Protein AF-A0A6H2ENH1-F1 (afdb_monomer_lite)

Structure (mmCIF, N/CA/C/O backbone):
data_AF-A0A6H2ENH1-F1
#
_entry.id   AF-A0A6H2ENH1-F1
#
loop_
_atom_site.group_PDB
_atom_site.id
_atom_site.type_symbol
_atom_site.label_atom_id
_atom_site.label_alt_id
_atom_site.label_comp_id
_atom_site.label_asym_id
_atom_site.label_entity_id
_atom_site.label_seq_id
_atom_site.pdbx_PDB_ins_code
_atom_site.Cartn_x
_atom_site.Cartn_y
_atom_site.Cartn_z
_atom_site.occupancy
_atom_site.B_iso_or_equiv
_atom_site.auth_seq_id
_atom_site.auth_comp_id
_atom_site.auth_asym_id
_atom_site.auth_atom_id
_atom_site.pdbx_PDB_model_num
ATO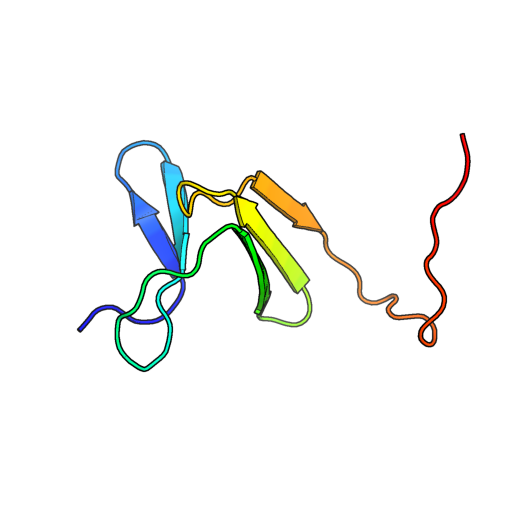M 1 N N . MET A 1 1 ? 7.149 -15.155 -5.744 1.00 71.25 1 MET A N 1
ATOM 2 C CA . MET A 1 1 ? 6.282 -13.963 -5.825 1.00 71.25 1 MET A CA 1
ATOM 3 C C . MET A 1 1 ? 6.367 -13.263 -4.482 1.00 71.25 1 MET A C 1
ATOM 5 O O . MET A 1 1 ? 6.236 -13.952 -3.478 1.00 71.25 1 MET A O 1
ATOM 9 N N . VAL A 1 2 ? 6.698 -11.971 -4.452 1.00 75.81 2 VAL A N 1
ATOM 10 C CA . VAL A 1 2 ? 6.743 -11.194 -3.202 1.00 75.81 2 VAL A CA 1
ATOM 11 C C . VAL A 1 2 ? 5.348 -10.637 -2.962 1.00 75.81 2 VAL A C 1
ATOM 13 O O . VAL A 1 2 ? 4.742 -10.096 -3.881 1.00 75.81 2 VAL A O 1
ATOM 16 N N . THR A 1 3 ? 4.837 -10.813 -1.752 1.00 90.25 3 THR A N 1
ATOM 17 C CA . THR A 1 3 ? 3.529 -10.316 -1.319 1.00 90.25 3 THR A CA 1
ATOM 18 C C . THR A 1 3 ? 3.680 -9.744 0.083 1.00 90.25 3 THR A C 1
ATOM 20 O O . THR A 1 3 ? 4.407 -10.316 0.897 1.00 90.25 3 THR A O 1
ATOM 23 N N . GLY A 1 4 ? 2.977 -8.659 0.383 1.00 90.88 4 GLY A N 1
ATOM 24 C CA . GLY A 1 4 ? 3.069 -7.953 1.656 1.00 90.88 4 GLY A CA 1
ATOM 25 C C . GLY A 1 4 ? 4.185 -6.908 1.690 1.00 90.88 4 GLY A C 1
ATOM 26 O O . GLY A 1 4 ? 4.621 -6.407 0.652 1.00 90.88 4 GLY A O 1
ATOM 27 N N . TRP A 1 5 ? 4.605 -6.557 2.905 1.00 91.38 5 TRP A N 1
ATOM 28 C CA . TRP A 1 5 ? 5.614 -5.531 3.159 1.00 91.38 5 TRP A CA 1
ATOM 29 C C . TRP A 1 5 ? 7.015 -5.994 2.756 1.00 91.38 5 TRP A C 1
ATOM 31 O O . TRP A 1 5 ? 7.481 -7.046 3.191 1.00 91.38 5 TRP A O 1
ATOM 41 N N . LEU A 1 6 ? 7.699 -5.173 1.966 1.00 91.56 6 LEU A N 1
ATOM 42 C CA . LEU A 1 6 ? 9.088 -5.348 1.569 1.00 91.56 6 LEU A CA 1
ATOM 43 C C . LEU A 1 6 ? 9.878 -4.109 1.980 1.00 91.56 6 LEU A C 1
ATOM 45 O O . LEU A 1 6 ? 9.524 -3.000 1.597 1.00 91.56 6 LEU A O 1
ATOM 49 N N . GLN A 1 7 ? 10.966 -4.304 2.715 1.00 92.25 7 GLN A N 1
ATOM 50 C CA . GLN A 1 7 ? 11.908 -3.237 3.026 1.00 92.25 7 GLN A CA 1
ATOM 51 C C . GLN A 1 7 ? 13.131 -3.361 2.116 1.00 92.25 7 GLN A C 1
ATOM 53 O O . GLN A 1 7 ? 13.683 -4.454 1.966 1.00 92.25 7 GLN A O 1
ATOM 58 N N . ASN A 1 8 ? 13.556 -2.260 1.498 1.00 89.44 8 ASN A N 1
ATOM 59 C CA . ASN A 1 8 ? 14.783 -2.240 0.707 1.00 89.44 8 ASN A CA 1
ATOM 60 C C . ASN A 1 8 ? 16.025 -1.958 1.578 1.00 89.44 8 ASN A C 1
ATOM 62 O O . ASN A 1 8 ? 15.935 -1.686 2.774 1.00 89.44 8 ASN A O 1
ATOM 66 N N . GLN A 1 9 ? 17.208 -1.995 0.960 1.00 91.62 9 GLN A N 1
ATOM 67 C CA . GLN A 1 9 ? 18.484 -1.734 1.642 1.00 91.62 9 GLN A CA 1
ATOM 68 C C . GLN A 1 9 ? 18.650 -0.281 2.121 1.00 91.62 9 GLN A C 1
ATOM 70 O O . GLN A 1 9 ? 19.510 -0.016 2.955 1.00 91.62 9 GLN A O 1
ATOM 75 N N . LEU A 1 10 ? 17.839 0.647 1.605 1.00 90.81 10 LEU A N 1
ATOM 76 C CA . LEU A 1 10 ? 17.815 2.057 2.004 1.00 90.81 10 LEU A CA 1
ATOM 77 C C . LEU A 1 10 ? 16.860 2.313 3.182 1.00 90.81 10 LEU A C 1
ATOM 79 O O . LEU A 1 10 ? 16.814 3.424 3.702 1.00 90.81 10 LEU A O 1
ATOM 83 N N . GLY A 1 11 ? 16.117 1.292 3.624 1.00 89.00 11 GLY A N 1
ATOM 84 C CA . GLY A 1 11 ? 15.136 1.390 4.701 1.00 89.00 11 GLY A CA 1
ATOM 85 C C . GLY A 1 11 ? 13.739 1.831 4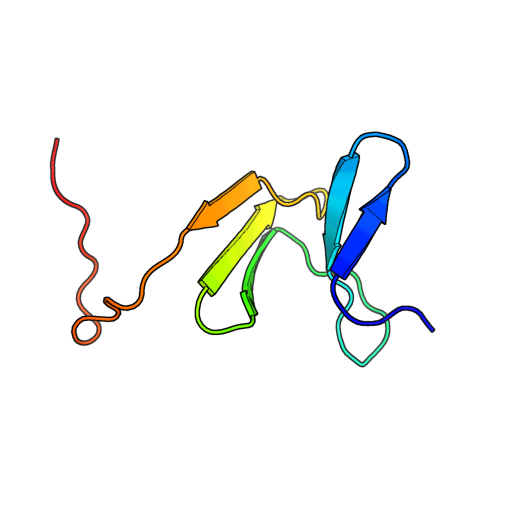.253 1.00 89.00 11 GLY A C 1
ATOM 86 O O . GLY A 1 11 ? 12.875 2.028 5.103 1.00 89.00 11 GLY A O 1
ATOM 87 N N . GLU A 1 12 ? 13.496 1.957 2.950 1.00 90.88 12 GLU A N 1
ATOM 88 C CA . GLU A 1 12 ? 12.193 2.289 2.375 1.00 90.88 12 GLU A CA 1
ATOM 89 C C . GLU A 1 12 ? 11.286 1.055 2.349 1.00 90.88 12 GLU A C 1
ATOM 91 O O . GLU A 1 12 ? 11.729 -0.052 2.025 1.00 90.88 12 GLU A O 1
ATOM 96 N N . TYR A 1 13 ? 10.006 1.255 2.665 1.00 91.38 13 TYR A N 1
ATOM 97 C CA . TYR A 1 13 ? 9.001 0.196 2.676 1.00 91.38 13 TYR A CA 1
ATOM 98 C C . TYR A 1 13 ? 8.112 0.265 1.436 1.00 91.38 13 TYR A C 1
ATOM 100 O O . TYR A 1 13 ? 7.605 1.327 1.087 1.00 91.38 13 TYR A O 1
ATOM 108 N N . PHE A 1 14 ? 7.877 -0.891 0.831 1.00 92.31 14 PHE A N 1
ATOM 109 C CA . PHE A 1 14 ? 6.992 -1.117 -0.306 1.00 92.31 14 PHE A CA 1
ATOM 110 C C . PHE A 1 14 ? 5.970 -2.187 0.064 1.00 92.31 14 PHE A C 1
ATOM 112 O O . PHE A 1 14 ? 6.226 -3.027 0.928 1.00 92.31 14 PHE A O 1
ATOM 119 N N . TYR A 1 15 ? 4.826 -2.198 -0.611 1.00 92.75 15 TYR A N 1
ATOM 120 C CA . TYR A 1 15 ? 3.817 -3.236 -0.422 1.00 92.75 15 TYR A CA 1
ATOM 121 C C . TYR A 1 15 ? 3.466 -3.892 -1.751 1.00 92.75 15 TYR A C 1
ATOM 123 O O . TYR A 1 15 ? 3.230 -3.206 -2.746 1.00 92.75 15 TYR A O 1
ATOM 131 N N . PHE A 1 16 ? 3.392 -5.219 -1.748 1.00 92.38 16 PHE A N 1
ATOM 132 C CA . PHE A 1 16 ? 2.969 -6.007 -2.896 1.00 92.38 16 PHE A CA 1
ATOM 133 C C . PHE A 1 16 ? 1.631 -6.688 -2.610 1.00 92.38 16 PHE A C 1
ATOM 135 O O . PHE A 1 16 ? 1.486 -7.408 -1.621 1.00 92.38 16 PHE A O 1
ATOM 142 N N . ASP A 1 17 ? 0.660 -6.480 -3.495 1.00 89.56 17 ASP A N 1
ATOM 143 C CA . ASP A 1 17 ? -0.639 -7.144 -3.466 1.00 89.56 17 ASP A CA 1
ATOM 144 C C . ASP A 1 17 ? -0.477 -8.668 -3.609 1.00 89.56 17 ASP A C 1
ATOM 146 O O . ASP A 1 17 ? 0.556 -9.170 -4.054 1.00 89.56 17 ASP A O 1
ATOM 150 N N . ALA A 1 18 ? -1.528 -9.431 -3.300 1.00 88.12 18 ALA A N 1
ATOM 151 C CA . ALA A 1 18 ? -1.516 -10.896 -3.409 1.00 88.12 18 ALA A CA 1
ATOM 152 C C . ALA A 1 18 ? -1.182 -11.416 -4.823 1.00 88.12 18 ALA A C 1
ATOM 154 O O . ALA A 1 18 ? -0.738 -12.549 -4.973 1.00 88.12 18 ALA A O 1
ATOM 155 N N . ASN A 1 19 ? -1.360 -10.578 -5.849 1.00 89.62 19 ASN A N 1
ATOM 156 C CA . ASN A 1 19 ? -1.015 -10.880 -7.239 1.00 89.62 19 ASN A CA 1
ATOM 157 C C . ASN A 1 19 ? 0.441 -10.520 -7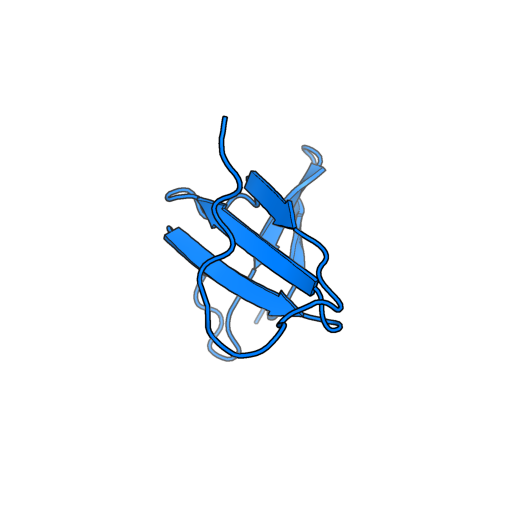.606 1.00 89.62 19 ASN A C 1
ATOM 159 O O . ASN A 1 19 ? 0.834 -10.669 -8.759 1.00 89.62 19 ASN A O 1
ATOM 163 N N . GLY A 1 20 ? 1.236 -10.009 -6.658 1.00 87.31 20 GLY A N 1
ATOM 164 C CA . GLY A 1 20 ? 2.604 -9.535 -6.886 1.00 87.31 20 GLY A CA 1
ATOM 165 C C . GLY A 1 20 ? 2.703 -8.125 -7.482 1.00 87.31 20 GLY A C 1
ATOM 166 O O . GLY A 1 20 ? 3.798 -7.702 -7.843 1.00 87.31 20 GLY A O 1
ATOM 167 N N . SER A 1 21 ? 1.590 -7.394 -7.590 1.00 89.88 21 SER A N 1
ATOM 168 C CA . SER A 1 21 ? 1.580 -5.999 -8.050 1.00 89.88 21 SER A CA 1
ATOM 169 C C . SER A 1 21 ? 2.005 -5.052 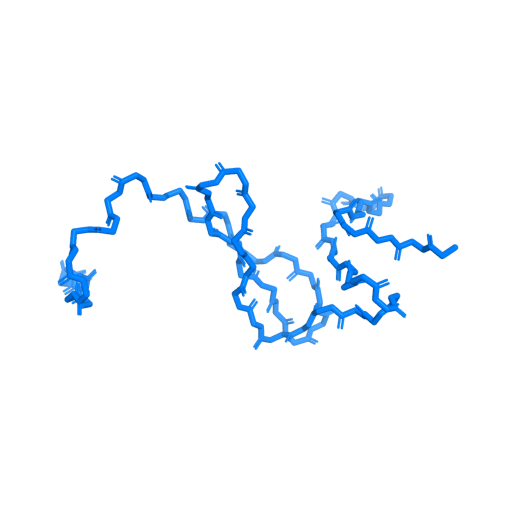-6.933 1.00 89.88 21 SER A C 1
ATOM 171 O O . SER A 1 21 ? 1.525 -5.170 -5.810 1.00 89.88 21 SER A O 1
ATOM 173 N N . MET A 1 22 ? 2.870 -4.086 -7.240 1.00 90.38 22 MET A N 1
ATOM 174 C CA . MET A 1 22 ? 3.256 -3.050 -6.282 1.00 90.38 22 MET A CA 1
ATOM 175 C C . MET A 1 22 ? 2.086 -2.095 -6.038 1.00 90.38 22 MET A C 1
ATOM 177 O O . MET A 1 22 ? 1.484 -1.574 -6.982 1.00 90.38 22 MET A O 1
ATOM 181 N N . ALA A 1 23 ? 1.772 -1.852 -4.773 1.00 89.69 23 ALA A N 1
ATOM 182 C CA . ALA A 1 23 ? 0.815 -0.835 -4.400 1.00 89.69 23 ALA A CA 1
ATOM 183 C C . ALA A 1 23 ? 1.484 0.546 -4.443 1.00 89.69 23 ALA A C 1
ATOM 185 O O . ALA A 1 23 ? 2.536 0.774 -3.854 1.00 89.69 23 ALA A O 1
ATOM 186 N N . THR A 1 24 ? 0.855 1.467 -5.163 1.00 93.44 24 THR A N 1
ATOM 187 C CA . THR A 1 24 ? 1.301 2.852 -5.329 1.00 93.44 24 THR A CA 1
ATOM 188 C C . THR A 1 24 ? 0.114 3.791 -5.183 1.00 93.44 24 THR A C 1
ATOM 190 O O . THR A 1 24 ? -1.029 3.392 -5.447 1.00 93.44 24 THR A O 1
ATOM 193 N N . ASN A 1 25 ? 0.400 5.016 -4.740 1.00 90.62 25 ASN A N 1
ATOM 194 C CA . ASN A 1 25 ? -0.542 6.123 -4.575 1.00 90.62 25 ASN A CA 1
ATOM 195 C C . ASN A 1 25 ? -1.855 5.719 -3.877 1.00 90.62 25 ASN A C 1
ATOM 197 O O . ASN A 1 25 ? -2.953 6.047 -4.332 1.00 90.62 25 ASN A O 1
ATOM 201 N N . ARG A 1 26 ? -1.754 4.913 -2.814 1.00 87.62 26 ARG A N 1
ATOM 202 C CA . ARG A 1 26 ? -2.917 4.342 -2.126 1.00 87.62 26 ARG A CA 1
ATOM 203 C C . ARG A 1 26 ? -2.639 4.045 -0.659 1.00 87.62 26 ARG A C 1
ATOM 205 O O . ARG A 1 26 ? -1.497 3.852 -0.243 1.00 87.62 26 ARG A O 1
ATOM 212 N N . TRP A 1 27 ? -3.721 3.949 0.103 1.00 86.12 27 TRP A N 1
ATOM 213 C CA . TRP A 1 27 ? -3.711 3.535 1.499 1.00 86.12 27 TRP A CA 1
ATOM 214 C C . TRP A 1 27 ? -3.749 2.010 1.627 1.00 86.12 27 TRP A C 1
ATOM 216 O O . TRP A 1 27 ? -4.573 1.348 1.000 1.00 86.12 27 TRP A O 1
ATOM 226 N N . ILE A 1 28 ? -2.884 1.468 2.477 1.00 87.81 28 ILE A N 1
ATOM 227 C CA . ILE A 1 28 ? -2.803 0.054 2.829 1.00 87.81 28 ILE A CA 1
ATOM 228 C C . ILE A 1 28 ? -3.110 -0.097 4.313 1.00 87.81 28 ILE A C 1
ATOM 230 O O . ILE A 1 28 ? -2.441 0.491 5.161 1.00 87.81 28 ILE A O 1
ATOM 234 N N . GLN A 1 29 ? -4.104 -0.919 4.636 1.00 85.50 29 GLN A N 1
ATOM 235 C CA . GLN A 1 29 ? -4.413 -1.267 6.016 1.00 85.50 29 GLN A CA 1
ATOM 236 C C . GLN A 1 29 ? -3.763 -2.605 6.365 1.00 85.50 29 GLN A C 1
ATOM 238 O O . GLN A 1 29 ? -4.105 -3.637 5.791 1.00 85.50 29 GLN A O 1
ATOM 243 N N . THR A 1 30 ? -2.850 -2.613 7.333 1.00 82.50 30 THR A N 1
ATOM 244 C CA . THR A 1 30 ? -2.315 -3.860 7.904 1.00 82.50 30 THR A CA 1
ATOM 245 C C . THR A 1 30 ? -2.218 -3.753 9.414 1.00 82.50 30 THR A C 1
ATOM 247 O O . THR A 1 30 ? -1.953 -2.679 9.942 1.00 82.50 30 THR A O 1
ATOM 250 N N . ASN A 1 31 ? -2.463 -4.856 10.128 1.00 81.88 31 ASN A N 1
ATOM 251 C CA . ASN A 1 31 ? -2.400 -4.901 11.596 1.00 81.88 31 ASN A CA 1
ATOM 252 C C . ASN A 1 31 ? -3.168 -3.756 12.283 1.00 81.88 31 ASN A C 1
ATOM 254 O O . ASN A 1 31 ? -2.708 -3.189 13.273 1.00 81.88 31 ASN A O 1
ATOM 258 N N . ASN A 1 32 ? -4.337 -3.404 11.736 1.00 79.25 32 ASN A N 1
ATOM 259 C CA . ASN A 1 32 ? -5.184 -2.323 12.243 1.00 79.25 32 ASN A CA 1
ATOM 260 C C . ASN A 1 32 ? -4.517 -0.925 12.236 1.00 79.25 32 ASN A C 1
ATOM 262 O O . ASN A 1 32 ? -4.919 -0.033 12.983 1.00 79.25 32 ASN A O 1
ATOM 266 N N . ARG A 1 33 ? -3.502 -0.735 11.388 1.00 81.69 33 ARG A N 1
ATOM 267 C CA . ARG A 1 33 ? -2.824 0.534 11.104 1.00 81.69 33 ARG A CA 1
ATOM 268 C C . ARG A 1 33 ? -2.916 0.852 9.620 1.00 81.69 33 ARG A C 1
ATOM 270 O O . ARG A 1 33 ? -3.041 -0.058 8.796 1.00 81.69 33 ARG A O 1
ATOM 277 N N . TRP A 1 34 ? -2.873 2.137 9.299 1.00 84.69 34 TRP A N 1
ATOM 278 C CA . TRP A 1 34 ? -2.956 2.635 7.937 1.00 84.69 34 TRP A CA 1
ATOM 279 C C . TRP A 1 34 ? -1.612 3.168 7.482 1.00 84.69 34 TRP A C 1
ATOM 281 O O . TRP A 1 34 ? -0.974 3.9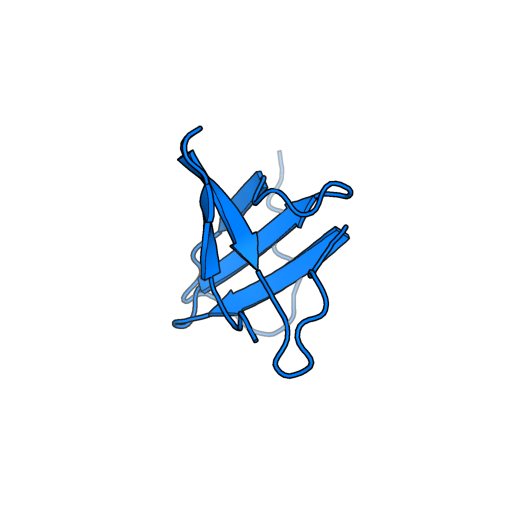67 8.157 1.00 84.69 34 TRP A O 1
ATOM 291 N N . TYR A 1 35 ? -1.216 2.745 6.294 1.00 85.69 35 TYR A N 1
ATOM 292 C CA . TYR A 1 35 ? 0.043 3.116 5.687 1.00 85.69 35 TYR A CA 1
ATOM 293 C C . TYR A 1 35 ? -0.227 3.716 4.318 1.00 85.69 35 TYR A C 1
ATOM 295 O O . TYR A 1 35 ? -0.902 3.096 3.497 1.00 85.69 35 TYR A O 1
ATOM 303 N N . TYR A 1 36 ? 0.279 4.914 4.059 1.00 86.50 36 TYR A N 1
ATOM 304 C CA . TYR A 1 36 ? 0.139 5.538 2.749 1.00 86.50 36 TYR A CA 1
ATOM 305 C C . TYR A 1 36 ? 1.374 5.270 1.899 1.00 86.50 36 TYR A C 1
ATOM 307 O O . TYR A 1 36 ? 2.489 5.618 2.297 1.00 86.50 36 TYR A O 1
ATOM 315 N N . LEU A 1 37 ? 1.171 4.686 0.719 1.00 90.38 37 LEU A N 1
ATOM 316 C CA . LEU A 1 37 ? 2.211 4.525 -0.290 1.00 90.38 37 LEU A CA 1
ATOM 317 C C . LEU A 1 37 ? 2.109 5.668 -1.291 1.00 90.38 37 LEU A C 1
ATOM 319 O O . LEU A 1 37 ? 1.047 5.892 -1.876 1.00 90.38 37 LEU A O 1
ATOM 323 N N . GLY A 1 38 ? 3.219 6.371 -1.494 1.00 87.75 38 GLY A N 1
ATOM 324 C CA . GLY A 1 38 ? 3.329 7.420 -2.498 1.00 87.75 38 GLY A CA 1
ATOM 325 C C . GLY A 1 38 ? 3.261 6.878 -3.925 1.00 87.75 38 GLY A C 1
ATOM 326 O O . GLY A 1 38 ? 3.157 5.671 -4.158 1.00 87.75 38 GLY A O 1
ATOM 327 N N . ASP A 1 39 ? 3.356 7.779 -4.897 1.00 90.12 39 ASP A N 1
ATOM 328 C CA . ASP A 1 39 ? 3.339 7.437 -6.326 1.00 90.12 39 ASP A CA 1
ATOM 329 C C . ASP A 1 39 ? 4.457 6.450 -6.712 1.00 90.12 39 ASP A C 1
ATOM 331 O O . ASP A 1 39 ? 4.229 5.485 -7.437 1.00 90.12 39 ASP A O 1
ATOM 335 N N . SER A 1 40 ? 5.632 6.595 -6.095 1.00 87.62 40 SER A N 1
ATOM 336 C CA . SER A 1 40 ? 6.770 5.683 -6.266 1.00 87.62 40 SER A CA 1
ATOM 337 C C . SER A 1 40 ? 6.618 4.331 -5.549 1.00 87.62 40 SER A C 1
ATOM 339 O O . SER A 1 40 ? 7.521 3.502 -5.621 1.00 87.62 40 SER A O 1
ATOM 341 N N . GLY A 1 41 ? 5.529 4.105 -4.804 1.00 89.00 41 GLY A N 1
ATOM 342 C CA . GLY A 1 41 ? 5.312 2.896 -3.994 1.00 89.00 41 GLY A CA 1
ATOM 343 C C . GLY A 1 41 ? 6.037 2.876 -2.649 1.00 89.00 41 GLY A C 1
ATOM 344 O O . GLY A 1 41 ? 5.875 1.924 -1.890 1.00 89.00 41 GLY A O 1
ATOM 345 N N . VAL A 1 42 ? 6.801 3.927 -2.339 1.00 90.25 42 VAL A N 1
ATOM 346 C CA . VAL A 1 42 ? 7.455 4.110 -1.040 1.00 90.25 42 VAL A CA 1
ATOM 347 C C . VAL A 1 42 ? 6.419 4.523 -0.000 1.00 90.25 42 VAL A C 1
ATOM 349 O O . VAL A 1 42 ? 5.609 5.423 -0.233 1.00 90.25 42 VAL A O 1
ATOM 352 N N . MET A 1 43 ? 6.461 3.889 1.165 1.00 88.69 43 MET A N 1
ATOM 353 C CA . MET A 1 43 ? 5.664 4.265 2.324 1.00 88.69 43 MET A CA 1
ATOM 354 C C . MET A 1 43 ? 6.062 5.655 2.820 1.00 88.69 43 MET A C 1
ATOM 356 O O . MET A 1 43 ? 7.174 5.856 3.303 1.00 88.69 43 MET A O 1
ATOM 360 N N . LEU A 1 44 ? 5.132 6.603 2.715 1.00 84.62 44 LEU A N 1
ATOM 361 C CA . LEU A 1 44 ? 5.328 7.988 3.143 1.00 84.62 44 LEU A CA 1
ATOM 362 C C . LEU A 1 44 ? 4.832 8.231 4.569 1.00 84.62 44 LEU A C 1
ATOM 364 O O . LEU A 1 44 ? 5.368 9.085 5.268 1.00 84.62 44 LEU A O 1
ATOM 368 N N . VAL A 1 45 ? 3.790 7.512 4.995 1.00 78.31 45 VAL A N 1
ATOM 369 C CA . VAL A 1 45 ? 3.118 7.757 6.275 1.00 78.31 45 VAL A CA 1
ATOM 370 C C . VAL A 1 45 ? 2.719 6.434 6.922 1.00 78.31 45 VAL A C 1
ATOM 372 O O . VAL A 1 45 ? 2.052 5.624 6.281 1.00 78.31 45 VAL A O 1
ATOM 375 N N . ASP A 1 46 ? 3.078 6.251 8.196 1.00 74.38 46 ASP A N 1
ATOM 376 C CA . ASP A 1 46 ? 2.452 5.293 9.120 1.00 74.38 46 ASP A CA 1
ATOM 377 C C . ASP A 1 46 ? 1.485 6.080 10.008 1.00 74.38 46 ASP A C 1
ATOM 379 O O . ASP A 1 46 ? 1.889 6.762 10.953 1.00 74.38 46 ASP A O 1
ATOM 383 N N . GLN A 1 47 ? 0.203 6.048 9.657 1.00 68.62 47 GLN A N 1
ATOM 384 C CA . GLN A 1 47 ? -0.857 6.585 10.493 1.00 68.62 47 GLN A CA 1
ATOM 385 C C . GLN A 1 47 ? -1.537 5.428 11.223 1.00 68.62 47 GLN A C 1
ATOM 387 O O . GLN A 1 47 ? -2.397 4.705 10.716 1.00 68.62 47 GLN A O 1
ATOM 392 N N . CYS A 1 48 ? -1.154 5.274 12.484 1.00 53.06 48 CYS A N 1
ATOM 393 C CA . CYS A 1 48 ? -1.906 4.484 13.439 1.00 53.06 48 CYS A CA 1
ATOM 394 C C . CYS A 1 48 ? -3.263 5.150 13.674 1.00 53.06 48 CYS A C 1
ATOM 396 O O . CYS A 1 48 ? -3.309 6.319 14.054 1.00 53.06 48 CYS A O 1
ATOM 398 N N . ASN 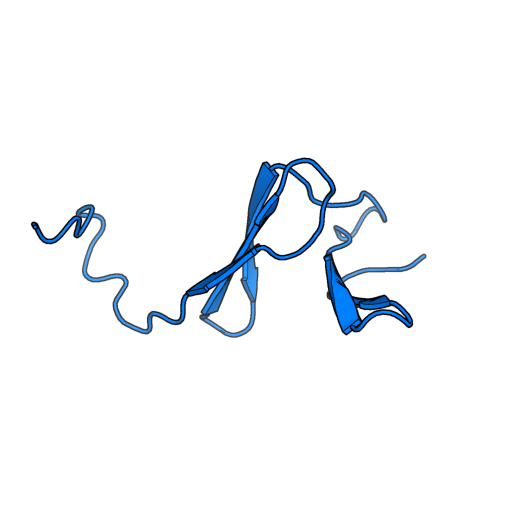A 1 49 ? -4.363 4.404 13.536 1.00 54.69 49 ASN A N 1
ATOM 399 C CA . ASN A 1 49 ? -5.539 4.773 14.308 1.00 54.69 49 ASN A CA 1
ATOM 400 C C . ASN A 1 49 ? -6.429 3.575 14.654 1.00 54.69 49 ASN A C 1
ATOM 402 O O . ASN A 1 49 ? -7.184 3.068 13.828 1.00 54.69 49 ASN A O 1
ATOM 406 N N . SER A 1 50 ? -6.430 3.215 15.941 1.00 48.31 50 SER A N 1
ATOM 407 C CA . SER A 1 50 ? -7.552 2.548 16.617 1.00 48.31 50 SER A CA 1
ATOM 408 C C . SER A 1 50 ? -8.781 3.465 16.756 1.00 48.31 50 SER A C 1
ATOM 410 O O . SER A 1 50 ? -9.722 3.143 17.473 1.00 48.31 50 SER A O 1
ATOM 412 N N . GLN A 1 51 ? -8.789 4.607 16.067 1.00 48.88 51 GLN A N 1
ATOM 413 C CA . GLN A 1 51 ? -9.874 5.573 16.033 1.00 48.88 51 GLN A CA 1
ATOM 414 C C . GLN A 1 51 ? -10.307 5.791 14.576 1.00 48.88 51 GLN A C 1
ATOM 416 O O . GLN A 1 51 ? -10.319 6.910 14.074 1.00 48.88 51 GLN A O 1
ATOM 421 N N . MET A 1 52 ? -10.726 4.731 13.877 1.00 49.19 52 MET A N 1
ATOM 422 C CA . MET A 1 52 ? -11.845 4.931 12.952 1.00 49.19 52 MET A CA 1
ATOM 423 C C . MET A 1 52 ? -13.094 5.138 13.807 1.00 49.19 52 MET A C 1
ATOM 425 O O . MET A 1 52 ? -13.919 4.242 13.970 1.00 49.19 52 MET A O 1
ATOM 429 N N . VAL A 1 53 ? -13.213 6.326 14.400 1.00 48.75 53 VAL A N 1
ATOM 430 C CA . VAL A 1 53 ? -14.487 6.795 14.927 1.00 48.75 53 VAL A CA 1
ATOM 431 C C . VAL A 1 53 ? -15.330 7.136 13.702 1.00 48.75 53 VAL A C 1
ATOM 433 O O . VAL A 1 53 ? -15.318 8.245 13.184 1.00 48.75 53 VAL A O 1
ATOM 436 N N . ASN A 1 54 ? -16.029 6.119 13.206 1.00 44.75 54 ASN A N 1
ATOM 437 C CA . ASN A 1 54 ? -17.320 6.280 12.556 1.00 44.75 54 ASN A CA 1
ATOM 438 C C . ASN A 1 54 ? -17.349 7.209 11.320 1.00 44.75 54 ASN A C 1
ATOM 440 O O . ASN A 1 54 ? -18.153 8.136 11.249 1.00 44.75 54 ASN A O 1
ATOM 444 N N . GLY A 1 55 ? -16.480 6.964 10.332 1.00 50.41 55 GLY A N 1
ATOM 445 C CA . GLY A 1 55 ? -16.666 7.476 8.965 1.00 50.41 55 GLY A CA 1
ATOM 446 C C . GLY A 1 55 ? -16.708 9.000 8.798 1.00 50.41 55 GLY A C 1
ATOM 447 O O . GLY A 1 55 ? -17.154 9.474 7.758 1.00 50.41 55 GLY A O 1
ATOM 448 N N . THR A 1 56 ? -16.249 9.772 9.782 1.00 46.03 56 THR A N 1
ATOM 449 C CA . THR A 1 56 ? -16.191 11.230 9.679 1.00 46.03 56 THR A CA 1
ATOM 450 C C . THR A 1 56 ? -14.730 11.628 9.616 1.00 46.03 56 THR A C 1
ATOM 452 O O . THR A 1 56 ? -13.966 11.366 10.542 1.00 46.03 56 THR A O 1
ATOM 455 N N . THR A 1 57 ? -14.332 12.205 8.488 1.00 39.78 57 THR A N 1
ATOM 456 C CA . THR A 1 57 ? -13.012 12.782 8.268 1.00 39.78 57 THR A CA 1
ATOM 457 C C . THR A 1 57 ? -12.673 13.725 9.419 1.00 39.78 57 THR A C 1
ATOM 459 O O . THR A 1 57 ? -13.162 14.850 9.477 1.00 39.78 57 THR A O 1
ATOM 462 N N . LEU A 1 58 ? -11.829 13.268 10.340 1.00 45.91 58 LEU A N 1
ATOM 463 C CA . LEU A 1 58 ? -11.252 14.110 11.374 1.00 45.91 58 LEU A CA 1
ATOM 464 C C . LEU A 1 58 ? -10.050 14.835 10.759 1.00 45.91 58 LEU A C 1
ATOM 466 O O . LEU A 1 58 ? -8.898 14.533 11.051 1.00 45.91 58 LEU A O 1
ATOM 470 N N . ILE A 1 59 ? -10.327 15.781 9.858 1.00 48.47 59 ILE A N 1
ATOM 471 C CA . ILE A 1 59 ? -9.432 16.927 9.723 1.00 48.47 59 ILE A CA 1
ATOM 472 C C . ILE A 1 59 ? -9.759 17.804 10.939 1.00 48.47 59 ILE A C 1
ATOM 474 O O . ILE A 1 59 ? -10.696 18.596 10.910 1.00 48.47 59 ILE A O 1
ATOM 478 N N . LEU A 1 60 ? -9.056 17.595 12.052 1.00 42.97 60 LEU A N 1
ATOM 479 C CA . LEU A 1 60 ? -8.777 18.706 12.965 1.00 42.97 60 LEU A CA 1
ATOM 480 C C . LEU A 1 60 ? -7.733 19.540 12.194 1.00 42.97 60 LEU A C 1
ATOM 482 O O . LEU A 1 60 ? -6.684 18.995 11.864 1.00 42.97 60 LEU A O 1
ATOM 486 N N . GLN A 1 61 ? -8.077 20.690 11.592 1.00 44.84 61 GLN A N 1
ATOM 487 C CA . GLN A 1 61 ? -8.027 22.026 12.223 1.00 44.84 61 GLN A CA 1
ATOM 488 C C . GLN A 1 61 ? -6.805 22.080 13.156 1.00 44.84 61 GLN A C 1
ATOM 490 O O . GLN A 1 61 ? -6.831 21.434 14.198 1.00 44.84 61 GLN A O 1
ATOM 495 N N . GLU A 1 62 ? -5.669 22.673 12.782 1.00 46.06 62 GLU A N 1
ATOM 496 C CA . GLU A 1 62 ? -5.418 24.011 12.207 1.00 46.06 62 GLU A CA 1
ATOM 497 C C . GLU A 1 62 ? -4.278 24.005 11.169 1.00 46.06 62 GLU A C 1
ATOM 499 O O . GLU A 1 62 ? -3.369 23.151 11.288 1.00 46.06 62 GLU A O 1
#

InterPro domains:
  IPR018337 Cell wall/choline-binding repeat [PF19127] (2-46)
  IPR018337 Cell wall/choline-binding repeat [PS51170] (2-22)
  IPR018337 Cell wall/choline-binding repeat [PS51170] (24-43)

Secondary structure (DSSP, 8-state):
---EEEE-TTS-EEEE-TTSPBP-SEEEEETTEEEEE-TTS-EEEEEE-S---TT-------

Radius of gyration: 13.22 Å; chains: 1; bounding box: 36×38×25 Å

Organism: NCBI:txid2722751

pLDDT: mean 77.48, std 17.74, range [39.78, 93.44]

Sequence (62 aa):
MVTGWLQNQLGEYFYFDANGSMATNRWIQTNNRWYYLGDSGVMLVDQCNSQMVNGTTLILQE

Foldseek 3Di:
DDAQWDADPVRWIWGAHPVRHTDEQDWDDDPQWIWGHYRVRTTPDTGHDPPPPPPDPPPDDD